Protein AF-A0A6B3G2Z6-F1 (afdb_monomer_lite)

Foldseek 3Di:
DLVQKDWDWDFDQDPVRDTHPIDTQDIDNRKRWQDWDADPVQWIWTFICPVVAGFIWIFRSPDDDDDHTDIDGLAPDDQKHQGDPNPDPPFAQWDAAPVQWMWGFMGDPATFTWIARSVVRDIGTDDDQFDHWGRDWDDDHPDIDTDTDHDD

Radius of gyration: 15.88 Å; chains: 1; bounding box: 42×35×53 Å

pLDDT: mean 93.19, std 9.13, range [47.25, 98.69]

Sequence (152 aa):
MPWDGTVVMLADITDEGAFTGVRPLVGDIDESVCQVEWDRDGSLLFVSDLSGWWELQRIRPDVVAGGAVPSSRLLPPRGEEFGGPLWKIGLRWFHPLDNGLIAVLHGKGDHRLGILDPETGELADAPGPWTAWSDTLTVHGSRVVGVAASTR

Structure (mmCIF, N/CA/C/O backbone):
data_AF-A0A6B3G2Z6-F1
#
_entry.id   AF-A0A6B3G2Z6-F1
#
loop_
_atom_site.group_PDB
_atom_site.id
_atom_site.type_symbol
_atom_site.label_atom_id
_atom_site.label_alt_id
_atom_site.label_comp_id
_atom_site.label_asym_id
_atom_site.label_entity_id
_atom_site.label_seq_id
_atom_site.pdbx_PDB_ins_code
_atom_site.Cartn_x
_atom_site.Cartn_y
_atom_site.Cartn_z
_atom_site.occupancy
_atom_site.B_iso_or_equiv
_atom_site.auth_seq_id
_atom_site.auth_comp_id
_atom_site.auth_asym_id
_atom_site.auth_atom_id
_atom_site.pdbx_PDB_model_num
ATOM 1 N N . MET A 1 1 ? -0.776 20.015 1.947 1.00 87.25 1 MET A N 1
ATOM 2 C CA . MET A 1 1 ? -1.248 19.169 0.828 1.00 87.25 1 MET A CA 1
ATOM 3 C C . MET A 1 1 ? -1.191 17.713 1.269 1.00 87.25 1 MET A C 1
ATOM 5 O O . MET A 1 1 ? -0.517 17.449 2.254 1.00 87.25 1 MET A O 1
ATOM 9 N N . PRO A 1 2 ? -1.867 16.767 0.594 1.00 81.81 2 PRO A N 1
ATOM 10 C CA . PRO A 1 2 ? -1.838 15.355 0.994 1.00 81.81 2 PRO A CA 1
ATOM 11 C C . PRO A 1 2 ? -0.456 14.687 0.958 1.00 81.81 2 PRO A C 1
ATOM 13 O O . PRO A 1 2 ? -0.338 13.583 1.451 1.00 81.81 2 PRO A O 1
ATOM 16 N N . TRP A 1 3 ? 0.555 15.329 0.366 1.00 90.88 3 TRP A N 1
ATOM 17 C CA . TRP A 1 3 ? 1.964 14.908 0.405 1.00 90.88 3 TRP A CA 1
ATOM 18 C C . TRP A 1 3 ? 2.817 15.708 1.401 1.00 90.88 3 TRP A C 1
ATOM 20 O O . TRP A 1 3 ? 4.019 15.505 1.451 1.00 90.88 3 TRP A O 1
ATOM 30 N N . ASP A 1 4 ? 2.218 16.647 2.141 1.00 93.94 4 ASP A N 1
ATOM 31 C CA . ASP A 1 4 ? 2.883 17.303 3.277 1.00 93.94 4 ASP A CA 1
ATOM 32 C C . ASP A 1 4 ? 2.526 16.568 4.579 1.00 93.94 4 ASP A C 1
ATOM 34 O O . ASP A 1 4 ? 3.380 16.351 5.426 1.00 93.94 4 ASP A O 1
ATOM 38 N N . GLY A 1 5 ? 1.261 16.155 4.715 1.00 96.19 5 GLY A N 1
ATOM 39 C CA . GLY A 1 5 ? 0.780 15.434 5.885 1.00 96.19 5 GLY A CA 1
ATOM 40 C C . GLY A 1 5 ? -0.660 14.956 5.733 1.00 96.19 5 GLY A C 1
ATOM 41 O O . GLY A 1 5 ? -1.501 15.622 5.114 1.00 96.19 5 GLY A O 1
ATOM 42 N N . THR A 1 6 ? -0.959 13.794 6.304 1.00 96.94 6 THR A N 1
ATOM 43 C CA . THR A 1 6 ? -2.297 13.189 6.332 1.00 96.94 6 THR A CA 1
ATOM 44 C C . THR A 1 6 ? -2.465 12.365 7.595 1.00 96.94 6 THR A C 1
ATOM 46 O O . THR A 1 6 ? -1.511 11.742 8.037 1.00 96.94 6 THR A O 1
ATOM 49 N N . VAL A 1 7 ? -3.693 12.247 8.099 1.00 95.31 7 VAL A N 1
ATOM 50 C CA . VAL A 1 7 ? -4.000 11.385 9.246 1.00 95.31 7 VAL A CA 1
ATOM 51 C C . VAL A 1 7 ? -4.972 10.290 8.822 1.00 95.31 7 VAL A C 1
ATOM 53 O O . VAL A 1 7 ? -6.068 10.570 8.333 1.00 95.31 7 VAL A O 1
ATOM 56 N N . VAL A 1 8 ? -4.581 9.037 9.037 1.00 95.12 8 VAL A N 1
ATOM 57 C CA . VAL A 1 8 ? -5.449 7.869 8.894 1.00 95.12 8 VAL A CA 1
ATOM 58 C C . VAL A 1 8 ? -6.381 7.812 10.093 1.00 95.12 8 VAL A C 1
ATOM 60 O O . VAL A 1 8 ? -5.940 7.734 11.240 1.00 95.12 8 VAL A O 1
ATOM 63 N N . MET A 1 9 ? -7.681 7.815 9.818 1.00 94.81 9 MET A N 1
ATOM 64 C CA . MET A 1 9 ? -8.724 7.703 10.832 1.00 94.81 9 MET A CA 1
ATOM 65 C C . MET A 1 9 ? -9.259 6.273 10.876 1.00 94.81 9 MET A C 1
ATOM 67 O O . MET A 1 9 ? -9.533 5.678 9.835 1.00 94.81 9 MET A O 1
ATOM 71 N N . LEU A 1 10 ? -9.453 5.745 12.081 1.00 94.12 10 LEU A N 1
ATOM 72 C CA . LEU A 1 10 ? -10.081 4.453 12.334 1.00 94.12 10 LEU A CA 1
ATOM 73 C C . LEU A 1 10 ? -11.402 4.661 13.072 1.00 94.12 10 LEU A C 1
ATOM 75 O O . LEU A 1 10 ? -11.487 5.512 13.957 1.00 94.12 10 LEU A O 1
ATOM 79 N N . ALA A 1 11 ? -12.413 3.872 12.728 1.00 94.44 11 ALA A N 1
ATOM 80 C CA . ALA A 1 11 ? -13.697 3.844 13.409 1.00 94.44 11 ALA A CA 1
ATOM 81 C C . ALA A 1 11 ? -14.246 2.416 13.436 1.00 94.44 11 ALA A C 1
ATOM 83 O O . ALA A 1 11 ? -14.014 1.646 12.503 1.00 94.44 11 ALA A O 1
ATOM 84 N N . ASP A 1 12 ? -15.008 2.102 14.477 1.00 93.75 12 ASP A N 1
ATOM 85 C CA . ASP A 1 12 ? -15.843 0.908 14.516 1.00 93.75 12 ASP A CA 1
ATOM 86 C C . ASP A 1 12 ? -17.108 1.153 13.685 1.00 93.75 12 ASP A C 1
ATOM 88 O O . ASP A 1 12 ? -17.635 2.271 13.660 1.00 93.75 12 ASP A O 1
ATOM 92 N N . ILE A 1 13 ? -17.603 0.109 13.022 1.00 96.50 13 ILE A N 1
ATOM 93 C CA . ILE A 1 13 ? -18.836 0.150 12.229 1.00 96.50 13 ILE A CA 1
ATOM 94 C C . ILE A 1 13 ? -19.911 -0.619 12.997 1.00 96.50 13 ILE A C 1
ATOM 96 O O . ILE A 1 13 ? -19.724 -1.800 13.285 1.00 96.50 13 ILE A O 1
ATOM 100 N N . THR A 1 14 ? -21.019 0.040 13.347 1.00 97.38 14 THR A N 1
ATOM 101 C CA . THR A 1 14 ? -22.149 -0.616 14.027 1.00 97.38 14 THR A CA 1
ATOM 102 C C . THR A 1 14 ? -22.941 -1.501 13.065 1.00 97.38 14 THR A C 1
ATOM 104 O O . THR A 1 14 ? -22.821 -1.371 11.845 1.00 97.38 14 THR A O 1
ATOM 107 N N . ASP A 1 15 ? -23.812 -2.357 13.603 1.00 97.56 15 ASP A N 1
ATOM 108 C CA . ASP A 1 15 ? -24.698 -3.213 12.801 1.00 97.56 15 ASP A CA 1
ATOM 109 C C . ASP A 1 15 ? -25.633 -2.397 11.879 1.00 97.56 15 ASP A C 1
ATOM 111 O O . ASP A 1 15 ? -26.043 -2.865 10.817 1.00 97.56 15 ASP A O 1
ATOM 115 N N . GLU A 1 16 ? -25.935 -1.146 12.240 1.00 97.38 16 GLU A N 1
ATOM 116 C CA . GLU A 1 16 ? -26.717 -0.194 11.438 1.00 97.38 16 GLU A CA 1
ATOM 117 C C . GLU A 1 16 ? -25.873 0.595 10.417 1.00 97.38 16 GLU A C 1
ATOM 119 O O . GLU A 1 16 ? -26.408 1.438 9.694 1.00 97.38 16 GLU A O 1
ATOM 124 N N . GLY A 1 17 ? -24.561 0.349 10.350 1.00 96.81 17 GLY A N 1
ATOM 125 C CA . GLY A 1 17 ? -23.630 1.015 9.436 1.00 96.81 17 GLY A CA 1
ATOM 126 C C . GLY A 1 17 ? -23.154 2.397 9.894 1.00 96.81 17 GLY A C 1
ATOM 127 O O . GLY A 1 17 ? -22.589 3.141 9.091 1.00 96.81 17 GLY A O 1
ATOM 128 N N . ALA A 1 18 ? -23.377 2.769 11.158 1.00 97.75 18 ALA A N 1
ATOM 129 C CA . ALA A 1 18 ? -22.872 4.022 11.715 1.00 97.75 18 ALA A CA 1
ATOM 130 C C . ALA A 1 18 ? -21.404 3.887 12.147 1.00 97.75 18 ALA A C 1
ATOM 132 O O . ALA A 1 18 ? -20.964 2.813 12.548 1.00 97.75 18 ALA A O 1
ATOM 133 N N . PHE A 1 19 ? -20.649 4.988 12.102 1.00 97.56 19 PHE A N 1
ATOM 134 C CA . PHE A 1 19 ? -19.283 5.026 12.631 1.00 97.56 19 PHE A CA 1
ATOM 135 C C . PHE A 1 19 ? -19.276 5.452 14.097 1.00 97.56 19 PHE A C 1
ATOM 137 O O . PHE A 1 19 ? -19.848 6.482 14.461 1.00 97.56 19 PHE A O 1
ATOM 144 N N . THR A 1 20 ? -18.570 4.693 14.928 1.00 95.81 20 THR A N 1
ATOM 145 C CA . THR A 1 20 ? -18.341 4.987 16.347 1.00 95.81 20 THR A CA 1
ATOM 146 C C . THR A 1 20 ? -16.857 4.902 16.680 1.00 95.81 20 THR A C 1
ATOM 148 O O . THR A 1 20 ? -16.080 4.317 15.934 1.00 95.81 20 THR A O 1
ATOM 151 N N . GLY A 1 21 ? -16.430 5.518 17.786 1.00 92.06 21 GLY A N 1
ATOM 152 C CA . GLY A 1 21 ? -15.030 5.419 18.220 1.00 92.06 21 GLY A CA 1
ATOM 153 C C . GLY A 1 21 ? -14.013 6.027 17.245 1.00 92.06 21 GLY A C 1
ATOM 154 O O . GLY A 1 21 ? -12.856 5.617 17.255 1.00 92.06 21 GLY A O 1
ATOM 155 N N . VAL A 1 22 ? -14.432 6.989 16.408 1.00 94.44 22 VAL A N 1
ATOM 156 C CA . VAL A 1 22 ? -13.571 7.639 15.406 1.00 94.44 22 VAL A CA 1
ATOM 157 C C . VAL A 1 22 ? -12.338 8.240 16.081 1.00 94.44 22 VAL A C 1
ATOM 159 O O . VAL A 1 22 ? -12.458 9.107 16.949 1.00 94.44 22 VAL A O 1
ATOM 162 N N . ARG A 1 23 ? -11.151 7.801 15.666 1.00 91.62 23 ARG A N 1
ATOM 163 C CA . ARG A 1 23 ? -9.872 8.218 16.250 1.00 91.62 23 ARG A CA 1
ATOM 164 C C . ARG A 1 23 ? -8.748 8.219 15.212 1.00 91.62 23 ARG A C 1
ATOM 166 O O . ARG A 1 23 ? -8.811 7.432 14.268 1.00 91.62 23 ARG A O 1
ATOM 173 N N . PRO A 1 24 ? -7.713 9.058 15.376 1.00 92.31 24 PRO A N 1
ATOM 174 C CA . PRO A 1 24 ? -6.500 8.936 14.576 1.00 92.31 24 PRO A CA 1
ATOM 175 C C . PRO A 1 24 ? -5.797 7.601 14.869 1.00 92.31 24 PRO A C 1
ATOM 177 O O . PRO A 1 24 ? -5.847 7.097 15.996 1.00 92.31 24 PRO A O 1
ATOM 180 N N . LEU A 1 25 ? -5.160 7.028 13.848 1.00 91.25 25 LEU A N 1
ATOM 181 C CA . LEU A 1 25 ? -4.386 5.789 13.943 1.00 91.25 25 LEU A CA 1
ATOM 182 C C . LEU A 1 25 ? -2.904 6.008 13.614 1.00 91.25 25 LEU A C 1
ATOM 184 O O . LEU A 1 25 ? -2.056 5.609 14.406 1.00 91.25 25 LEU A O 1
ATOM 188 N N . VAL A 1 26 ? -2.601 6.616 12.464 1.00 92.88 26 VAL A N 1
ATOM 189 C CA . VAL A 1 26 ? -1.234 6.891 11.984 1.00 92.88 26 VAL A CA 1
ATOM 190 C C . VAL A 1 26 ? -1.233 8.111 11.061 1.00 92.88 26 VAL A C 1
ATOM 192 O O . VAL A 1 26 ? -2.286 8.448 10.511 1.00 92.88 26 VAL A O 1
ATOM 195 N N . GLY A 1 27 ? -0.083 8.758 10.881 1.00 93.25 27 GLY A N 1
ATOM 196 C CA . GLY A 1 27 ? 0.032 10.003 10.134 1.00 93.25 27 GLY A CA 1
ATOM 197 C C . GLY A 1 27 ? -0.093 11.247 11.015 1.00 93.25 27 GLY A C 1
ATOM 198 O O . GLY A 1 27 ? -0.657 11.198 12.112 1.00 93.25 27 GLY A O 1
ATOM 199 N N . ASP A 1 28 ? 0.426 12.368 10.520 1.00 93.88 28 ASP A N 1
ATO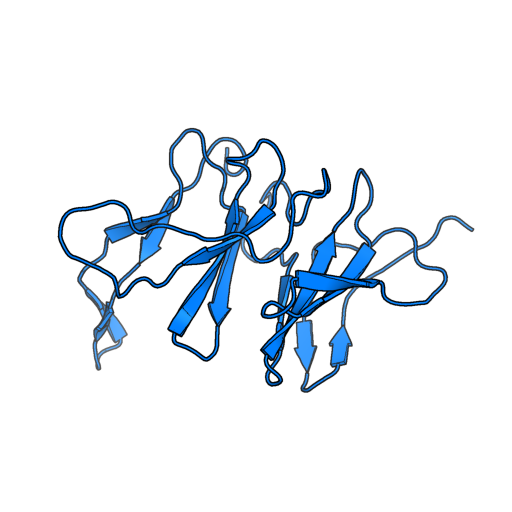M 200 C CA . ASP A 1 28 ? 0.450 13.669 11.195 1.00 93.88 28 ASP A CA 1
ATOM 201 C C . ASP A 1 28 ? 0.602 14.804 10.157 1.00 93.88 28 ASP A C 1
ATOM 203 O O . ASP A 1 28 ? 0.525 14.580 8.948 1.00 93.88 28 ASP A O 1
ATOM 207 N N . ILE A 1 29 ? 0.802 16.041 10.612 1.00 94.50 29 ILE A N 1
ATOM 208 C CA . ILE A 1 29 ? 1.024 17.223 9.770 1.00 94.50 29 ILE A CA 1
ATOM 209 C C . ILE A 1 29 ? 2.325 17.167 8.959 1.00 94.50 29 ILE A C 1
ATOM 211 O O . ILE A 1 29 ? 2.377 17.795 7.906 1.00 94.50 29 ILE A O 1
ATOM 215 N N . ASP A 1 30 ? 3.315 16.408 9.439 1.00 95.44 30 ASP A N 1
ATOM 216 C CA . ASP A 1 30 ? 4.632 16.216 8.813 1.00 95.44 30 ASP A CA 1
ATOM 217 C C . ASP A 1 30 ? 4.853 14.748 8.366 1.00 95.44 30 ASP A C 1
ATOM 219 O O . ASP A 1 30 ? 5.987 14.325 8.146 1.00 95.44 30 ASP A O 1
ATOM 223 N N . GLU A 1 31 ? 3.781 13.947 8.287 1.00 96.38 31 GLU A N 1
ATOM 224 C CA . GLU A 1 31 ? 3.804 12.561 7.794 1.00 96.38 31 GLU A CA 1
ATOM 225 C C . GLU A 1 31 ? 2.685 12.350 6.765 1.00 96.38 31 GLU A C 1
ATOM 227 O O . GLU A 1 31 ? 1.491 12.384 7.085 1.00 96.38 31 GLU A O 1
ATOM 232 N N . SER A 1 32 ? 3.063 12.082 5.519 1.00 97.06 32 SER A N 1
ATOM 233 C CA . SER A 1 32 ? 2.161 11.766 4.419 1.00 97.06 32 SER A CA 1
ATOM 234 C C . SER A 1 32 ? 1.945 10.258 4.288 1.00 97.06 32 SER A C 1
ATOM 236 O O . SER A 1 32 ? 2.747 9.528 3.699 1.00 97.06 32 SER A O 1
ATOM 238 N N . VAL A 1 33 ? 0.757 9.818 4.689 1.00 97.56 33 VAL A N 1
ATOM 239 C CA . VAL A 1 33 ? 0.210 8.489 4.422 1.00 97.56 33 VAL A CA 1
ATOM 240 C C . VAL A 1 33 ? -0.651 8.513 3.155 1.00 97.56 33 VAL A C 1
ATOM 242 O O . VAL A 1 33 ? -1.781 9.003 3.151 1.00 97.56 33 VAL A O 1
ATOM 245 N N . CYS A 1 34 ? -0.133 7.970 2.051 1.00 97.38 34 CYS A N 1
ATOM 246 C CA . CYS A 1 34 ? -0.758 8.124 0.730 1.00 97.38 34 CYS A CA 1
ATOM 247 C C . CYS A 1 34 ? -1.701 6.978 0.324 1.00 97.38 34 CYS A C 1
ATOM 249 O O . CYS A 1 34 ? -2.509 7.148 -0.588 1.00 97.38 34 CYS A O 1
ATOM 251 N N . GLN A 1 35 ? -1.652 5.830 1.004 1.00 98.25 35 GLN A N 1
ATOM 252 C CA . GLN A 1 35 ? -2.582 4.719 0.789 1.00 98.25 35 GLN A CA 1
ATOM 253 C C . GLN A 1 35 ? -2.701 3.856 2.049 1.00 98.25 35 GLN A C 1
ATOM 255 O O . GLN A 1 35 ? -1.714 3.668 2.760 1.00 98.25 35 GLN A O 1
ATOM 260 N N . VAL A 1 36 ? -3.896 3.303 2.288 1.00 97.44 36 VAL A N 1
ATOM 261 C CA . VAL A 1 36 ? -4.180 2.315 3.338 1.00 97.44 36 VAL A CA 1
ATOM 262 C C . VAL A 1 36 ? -5.021 1.163 2.790 1.00 97.44 36 VAL A C 1
ATOM 264 O O . VAL A 1 36 ? -5.921 1.392 1.985 1.00 97.44 36 VAL A O 1
ATOM 267 N N . GLU A 1 37 ? -4.762 -0.062 3.239 1.00 97.56 37 GLU A N 1
ATOM 268 C CA . GLU A 1 37 ? -5.582 -1.247 2.951 1.00 97.56 37 GLU A CA 1
ATOM 269 C C . GLU A 1 37 ? -5.592 -2.177 4.171 1.00 97.56 37 GLU A C 1
ATOM 271 O O . GLU A 1 37 ? -4.630 -2.225 4.938 1.00 97.56 37 GLU A O 1
ATOM 276 N N . TRP A 1 38 ? -6.665 -2.945 4.347 1.00 95.81 38 TRP A N 1
ATOM 277 C CA . TRP A 1 38 ? -6.707 -4.003 5.358 1.00 95.81 38 TRP A CA 1
ATOM 278 C C . TRP A 1 38 ? -6.014 -5.266 4.851 1.00 95.81 38 TRP A C 1
ATOM 280 O O . TRP A 1 38 ? -6.213 -5.664 3.702 1.00 95.81 38 TRP A O 1
ATOM 290 N N . ASP A 1 39 ? -5.251 -5.917 5.723 1.00 93.81 39 ASP A N 1
ATOM 291 C CA . ASP A 1 39 ? -4.764 -7.277 5.513 1.00 93.81 39 ASP A CA 1
ATOM 292 C C . ASP A 1 39 ? -5.729 -8.304 6.136 1.00 93.81 39 ASP A C 1
ATOM 294 O O . ASP A 1 39 ? -6.566 -7.997 6.990 1.00 93.81 39 ASP A O 1
ATOM 298 N N . ARG A 1 40 ? -5.598 -9.562 5.719 1.00 89.50 40 ARG A N 1
ATOM 299 C CA . ARG A 1 40 ? -6.444 -10.692 6.132 1.00 89.50 40 ARG A CA 1
ATOM 300 C C . ARG A 1 40 ? -6.402 -10.994 7.629 1.00 89.50 40 ARG A C 1
ATOM 302 O O . ARG A 1 40 ? -7.318 -11.630 8.143 1.00 89.50 40 ARG A O 1
ATOM 309 N N . ASP A 1 41 ? -5.327 -10.606 8.313 1.00 89.25 41 ASP A N 1
ATOM 310 C CA . ASP A 1 41 ? -5.143 -10.839 9.747 1.00 89.25 41 ASP A CA 1
ATOM 311 C C . ASP A 1 41 ? -5.711 -9.704 10.614 1.00 89.25 41 ASP A C 1
ATOM 313 O O . ASP A 1 41 ? -5.551 -9.732 11.833 1.00 89.25 41 ASP A O 1
ATOM 317 N N . GLY A 1 42 ? -6.369 -8.715 9.997 1.00 90.56 42 GLY A N 1
ATOM 318 C CA . GLY A 1 42 ? -6.890 -7.536 10.683 1.00 90.56 42 GLY A CA 1
ATOM 319 C C . GLY A 1 42 ? -5.829 -6.474 10.966 1.00 90.56 42 GLY A C 1
ATOM 320 O O . GLY A 1 42 ? -6.128 -5.489 11.635 1.00 90.56 42 GLY A O 1
ATOM 321 N N . SER A 1 43 ? -4.598 -6.628 10.468 1.00 93.19 43 SER A N 1
ATOM 322 C CA . SER A 1 43 ? -3.645 -5.523 10.429 1.00 93.19 43 SER A CA 1
ATOM 323 C C . SER A 1 43 ? -3.977 -4.544 9.302 1.00 93.19 43 SER A C 1
ATOM 325 O O . SER A 1 43 ? -4.644 -4.876 8.320 1.00 93.19 43 SER A O 1
ATOM 327 N N . LEU A 1 44 ? -3.521 -3.306 9.460 1.00 96.00 44 LEU A N 1
ATOM 328 C CA . LEU A 1 44 ? -3.645 -2.261 8.458 1.00 96.00 44 LEU A CA 1
ATOM 329 C C . LEU A 1 44 ? -2.284 -2.055 7.794 1.00 96.00 44 LEU A C 1
ATOM 331 O O . LEU A 1 44 ? -1.272 -1.829 8.465 1.00 96.00 44 LEU A O 1
ATOM 335 N N . LEU A 1 45 ? -2.274 -2.154 6.472 1.00 97.81 45 LEU A N 1
ATOM 336 C CA . LEU A 1 45 ? -1.142 -1.845 5.614 1.00 97.81 45 LEU A CA 1
ATOM 337 C C . LEU A 1 45 ? -1.255 -0.391 5.178 1.00 97.81 45 LEU A C 1
ATOM 339 O O . LEU A 1 45 ? -2.344 0.070 4.835 1.00 97.81 45 LEU A O 1
ATOM 343 N N . PHE A 1 46 ? -0.144 0.332 5.172 1.00 98.06 46 PHE A N 1
ATOM 344 C CA . PHE A 1 46 ? -0.129 1.726 4.750 1.00 98.06 46 PHE A CA 1
ATOM 345 C C . PHE A 1 46 ? 1.224 2.138 4.190 1.00 98.06 46 PHE A C 1
ATOM 347 O O . PHE A 1 46 ? 2.245 1.548 4.530 1.00 98.06 46 PHE A O 1
ATOM 354 N N . VAL A 1 47 ? 1.235 3.168 3.350 1.00 98.12 47 VAL A N 1
ATOM 355 C CA . VAL A 1 47 ? 2.470 3.750 2.814 1.00 98.12 47 VAL A CA 1
ATOM 356 C C . VAL A 1 47 ? 2.689 5.117 3.441 1.00 98.12 47 VAL A C 1
ATOM 358 O O . VAL A 1 47 ? 1.833 5.981 3.280 1.00 98.12 47 VAL A O 1
ATOM 361 N N . SER A 1 48 ? 3.813 5.300 4.132 1.00 97.38 48 SER A N 1
ATOM 362 C CA . SER A 1 48 ? 4.181 6.523 4.863 1.00 97.38 48 SER A CA 1
ATOM 363 C C . SER A 1 48 ? 5.558 7.015 4.433 1.00 97.38 48 SER A C 1
ATOM 365 O O . SER A 1 48 ? 6.447 6.197 4.198 1.00 97.38 48 SER A O 1
ATOM 367 N N . ASP A 1 49 ? 5.737 8.333 4.351 1.00 97.12 49 ASP A N 1
ATOM 368 C CA . ASP A 1 49 ? 7.013 8.986 4.035 1.00 97.12 49 ASP A CA 1
ATOM 369 C C . ASP A 1 49 ? 7.840 9.397 5.261 1.00 97.12 49 ASP A C 1
ATOM 371 O O . ASP A 1 49 ? 8.864 10.064 5.110 1.00 97.12 49 ASP A O 1
ATOM 375 N N . LEU A 1 50 ? 7.459 8.974 6.474 1.00 94.81 50 LEU A N 1
ATOM 376 C CA . LEU A 1 50 ? 8.117 9.390 7.721 1.00 94.81 50 LEU A CA 1
ATOM 377 C C . LEU A 1 50 ? 9.636 9.113 7.740 1.00 94.81 50 LEU A C 1
ATOM 379 O O . LEU A 1 50 ? 10.391 9.769 8.458 1.00 94.81 50 LEU A O 1
ATOM 383 N N . SER A 1 51 ? 10.111 8.135 6.960 1.00 92.69 51 SER A N 1
ATOM 384 C CA . SER A 1 51 ? 11.537 7.802 6.827 1.00 92.69 51 SER A CA 1
ATOM 385 C C . SER A 1 51 ? 12.292 8.634 5.778 1.00 92.69 51 SER A C 1
ATOM 387 O O . SER A 1 51 ? 13.509 8.476 5.639 1.00 92.69 51 SER A O 1
ATOM 389 N N . GLY A 1 52 ? 11.599 9.517 5.057 1.00 95.25 52 GLY A N 1
ATOM 390 C CA . GLY A 1 52 ? 12.106 10.301 3.927 1.00 95.25 52 GLY A CA 1
ATOM 391 C C . GLY A 1 52 ? 11.903 9.647 2.554 1.00 95.25 52 GLY A C 1
ATOM 392 O O . GLY A 1 52 ? 12.331 10.219 1.555 1.00 95.25 52 GLY A O 1
ATOM 393 N N . TRP A 1 53 ? 11.279 8.469 2.513 1.00 96.94 53 TRP A N 1
ATOM 394 C CA . TRP A 1 53 ? 10.798 7.766 1.318 1.00 96.94 53 TRP A CA 1
ATOM 395 C C . TRP A 1 53 ? 9.419 7.201 1.635 1.00 96.94 53 TRP A C 1
ATOM 397 O O . TRP A 1 53 ? 9.205 6.764 2.766 1.00 96.94 53 TRP A O 1
ATOM 407 N N . TRP A 1 54 ? 8.512 7.136 0.661 1.00 97.81 54 TRP A N 1
ATOM 408 C CA . TRP A 1 54 ? 7.263 6.400 0.835 1.00 97.81 54 TRP A CA 1
ATOM 409 C C . TRP A 1 54 ? 7.559 4.907 0.995 1.00 97.81 54 TRP A C 1
ATOM 411 O O . TRP A 1 54 ? 7.883 4.219 0.031 1.00 97.81 54 TRP A O 1
ATOM 421 N N . GLU A 1 55 ? 7.426 4.390 2.214 1.00 97.69 55 GLU A N 1
ATOM 422 C CA . GLU A 1 55 ? 7.697 2.996 2.566 1.00 97.69 55 GLU A CA 1
ATOM 423 C C . GLU A 1 55 ? 6.416 2.280 3.019 1.00 97.69 55 GLU A C 1
ATOM 425 O O . GLU A 1 55 ? 5.594 2.839 3.749 1.00 97.69 55 GLU A O 1
ATOM 430 N N . LEU A 1 56 ? 6.263 1.011 2.620 1.00 97.94 56 LEU A N 1
ATOM 431 C CA . LEU A 1 56 ? 5.141 0.164 3.026 1.00 97.94 56 LEU A CA 1
ATOM 432 C C . LEU A 1 56 ? 5.337 -0.374 4.453 1.00 97.94 56 LEU A C 1
ATOM 434 O O . LEU A 1 56 ? 6.333 -1.033 4.780 1.00 97.94 56 LEU A O 1
ATOM 438 N N . GLN A 1 57 ? 4.347 -0.111 5.295 1.00 97.44 57 GLN A N 1
ATOM 439 C CA . GLN A 1 57 ? 4.322 -0.433 6.711 1.00 97.44 57 GLN A CA 1
ATOM 440 C C . GLN A 1 57 ? 3.056 -1.205 7.089 1.00 97.44 57 GLN A C 1
ATOM 442 O O . GLN A 1 57 ? 2.050 -1.191 6.382 1.00 97.44 57 GLN A O 1
ATOM 447 N N . ARG A 1 58 ? 3.116 -1.873 8.241 1.00 95.88 58 ARG A N 1
ATOM 448 C CA . ARG A 1 58 ? 2.018 -2.623 8.851 1.00 95.88 58 ARG A CA 1
ATOM 449 C C . ARG A 1 58 ? 1.850 -2.219 10.306 1.00 95.88 58 ARG A C 1
ATOM 451 O O . ARG A 1 58 ? 2.837 -2.096 11.036 1.00 95.88 58 ARG A O 1
ATOM 458 N N . ILE A 1 59 ? 0.602 -2.058 10.727 1.00 93.56 59 ILE A N 1
ATOM 459 C CA . ILE A 1 59 ? 0.214 -1.721 12.099 1.00 93.56 59 ILE A CA 1
ATOM 460 C C . ILE A 1 59 ? -0.982 -2.576 12.523 1.00 93.56 59 ILE A C 1
ATOM 462 O O . ILE A 1 59 ? -1.874 -2.833 11.719 1.00 93.56 59 ILE A O 1
ATOM 466 N N . ARG A 1 60 ? -1.010 -3.036 13.778 1.00 91.06 60 ARG A N 1
ATOM 467 C CA . ARG A 1 60 ? -2.169 -3.739 14.353 1.00 91.06 60 ARG A CA 1
ATOM 468 C C . ARG A 1 60 ? -3.019 -2.764 15.170 1.00 91.06 60 ARG A C 1
ATOM 470 O O . ARG A 1 60 ? -2.571 -2.357 16.243 1.00 91.06 60 ARG A O 1
ATOM 477 N N . PRO A 1 61 ? -4.197 -2.337 14.680 1.00 85.38 61 PRO A N 1
ATOM 478 C CA . PRO A 1 61 ? -4.955 -1.244 15.300 1.00 85.38 61 PRO A CA 1
ATOM 479 C C . PRO A 1 61 ? -5.527 -1.561 16.690 1.00 85.38 61 PRO A C 1
ATOM 481 O O . PRO A 1 61 ? -5.934 -0.652 17.418 1.00 85.38 61 PRO A O 1
ATOM 484 N N . ASP A 1 62 ? -5.566 -2.847 17.024 1.00 76.00 62 ASP A N 1
ATOM 485 C CA . ASP A 1 62 ? -6.091 -3.498 18.221 1.00 76.00 62 ASP A CA 1
ATOM 486 C C . ASP A 1 62 ? -5.109 -3.499 19.413 1.00 76.00 62 ASP A C 1
ATOM 488 O O . ASP A 1 62 ? -5.462 -3.906 20.523 1.00 76.00 62 ASP A O 1
ATOM 492 N N . VAL A 1 63 ? -3.896 -2.959 19.241 1.00 57.88 63 VAL A N 1
ATOM 493 C CA . VAL A 1 63 ? -2.869 -2.929 20.292 1.00 57.88 63 VAL A CA 1
ATOM 494 C C . VAL A 1 63 ? -2.841 -1.581 21.042 1.00 57.88 63 VAL A C 1
ATOM 496 O O . VAL A 1 63 ? -2.083 -0.680 20.716 1.00 57.88 63 VAL A O 1
ATOM 499 N N . VAL A 1 64 ? -3.611 -1.549 22.140 1.00 55.00 64 VAL A N 1
ATOM 500 C CA . VAL A 1 64 ? -3.422 -0.809 23.416 1.00 55.00 64 VAL A CA 1
ATOM 501 C C . VAL A 1 64 ? -3.941 0.634 23.563 1.00 55.00 64 VAL A C 1
ATOM 503 O O . VAL A 1 64 ? -3.594 1.576 22.858 1.00 55.00 64 VAL A O 1
ATOM 506 N N . ALA A 1 65 ? -4.715 0.795 24.642 1.00 47.25 65 ALA A N 1
ATOM 507 C CA . ALA A 1 65 ? -5.142 2.057 25.223 1.00 47.25 65 ALA A CA 1
ATOM 508 C C . ALA A 1 65 ? -3.959 2.871 25.784 1.00 47.25 65 ALA A C 1
ATOM 510 O O . ALA A 1 65 ? -3.268 2.429 26.702 1.00 47.25 65 ALA A O 1
ATOM 511 N N . GLY A 1 66 ? -3.795 4.099 25.283 1.00 52.91 66 GLY A N 1
ATOM 512 C CA . GLY A 1 66 ? -2.977 5.142 25.912 1.00 52.91 66 GLY A CA 1
ATOM 513 C C . GLY A 1 66 ? -1.566 5.358 25.351 1.00 52.91 66 GLY A C 1
ATOM 514 O O . GLY A 1 66 ? -0.810 6.104 25.969 1.00 52.91 66 GLY A O 1
ATOM 515 N N . GLY A 1 67 ? -1.200 4.763 24.208 1.00 56.34 67 GLY A N 1
ATOM 516 C CA . GLY A 1 67 ? 0.114 4.967 23.580 1.00 56.34 67 GLY A CA 1
ATOM 517 C C . GLY A 1 67 ? 0.087 4.911 22.050 1.00 56.34 67 GLY A C 1
ATOM 518 O O . GLY A 1 67 ? -0.891 4.460 21.459 1.00 56.34 67 GLY A O 1
ATOM 519 N N . ALA A 1 68 ? 1.166 5.383 21.416 1.00 62.53 68 ALA A N 1
ATOM 520 C CA . ALA A 1 68 ? 1.379 5.223 19.979 1.00 62.53 68 ALA A CA 1
ATOM 521 C C . ALA A 1 68 ? 1.549 3.733 19.646 1.00 62.53 68 ALA A C 1
ATOM 523 O O . ALA A 1 68 ? 2.340 3.038 20.289 1.00 62.53 68 ALA A O 1
ATOM 524 N N . VAL A 1 69 ? 0.806 3.243 18.656 1.00 68.75 69 VAL A N 1
ATOM 525 C CA . VAL A 1 69 ? 0.898 1.849 18.218 1.00 68.75 69 VAL A CA 1
ATOM 526 C C . VAL A 1 69 ? 2.134 1.712 17.323 1.00 68.75 69 VAL A C 1
ATOM 528 O O . VAL A 1 69 ? 2.227 2.420 16.321 1.00 68.75 69 VAL A O 1
ATOM 531 N N . PRO A 1 70 ? 3.109 0.848 17.655 1.00 78.69 70 PRO A N 1
ATOM 532 C CA . PRO A 1 70 ? 4.296 0.695 16.829 1.00 78.69 70 PRO A CA 1
ATOM 533 C C . PRO A 1 70 ? 3.919 0.067 15.483 1.00 78.69 70 PRO A C 1
ATOM 535 O O . PRO A 1 70 ? 3.338 -1.020 15.432 1.00 78.69 70 PRO A O 1
ATOM 538 N N . SER A 1 71 ? 4.269 0.744 14.393 1.00 88.50 71 SER A N 1
ATOM 539 C CA . SER A 1 71 ? 4.256 0.171 13.052 1.00 88.50 71 SER A CA 1
ATOM 540 C C . SER A 1 71 ? 5.572 -0.555 12.762 1.00 88.50 71 SER A C 1
ATOM 542 O O . SER A 1 71 ? 6.592 -0.366 13.430 1.00 88.50 71 SER A O 1
ATOM 544 N N . SER A 1 72 ? 5.555 -1.418 11.750 1.00 92.31 72 SER A N 1
ATOM 545 C CA . SER A 1 72 ? 6.740 -2.125 11.265 1.00 92.31 72 SER A CA 1
ATOM 546 C C . SER A 1 72 ? 6.825 -2.044 9.748 1.00 92.31 72 SER A C 1
ATOM 548 O O . SER A 1 72 ? 5.811 -2.154 9.060 1.00 92.31 72 SER A O 1
ATOM 550 N N . ARG A 1 73 ? 8.036 -1.858 9.218 1.00 94.94 73 ARG A N 1
ATOM 551 C CA . ARG A 1 73 ? 8.291 -1.968 7.776 1.00 94.94 73 ARG A CA 1
ATOM 552 C C . ARG A 1 73 ? 8.197 -3.422 7.347 1.00 94.94 73 ARG A C 1
ATOM 554 O O . ARG A 1 73 ? 8.629 -4.305 8.084 1.00 94.94 73 ARG A O 1
ATOM 561 N N . LEU A 1 74 ? 7.684 -3.648 6.142 1.00 96.19 74 LEU A N 1
ATOM 562 C CA . LEU A 1 74 ? 7.573 -4.997 5.582 1.00 96.19 74 LEU A CA 1
ATOM 563 C C . LEU A 1 74 ? 8.854 -5.488 4.906 1.00 96.19 74 LEU A C 1
ATOM 565 O O . LEU A 1 74 ? 8.986 -6.672 4.627 1.00 96.19 74 LEU A O 1
ATOM 569 N N . LEU A 1 75 ? 9.797 -4.586 4.644 1.00 96.69 75 LEU A N 1
ATOM 570 C CA . LEU A 1 75 ? 11.066 -4.885 3.997 1.00 96.69 75 LEU A CA 1
ATOM 571 C C . LEU A 1 75 ? 12.165 -3.909 4.456 1.00 96.69 75 LEU A C 1
ATOM 573 O O . LEU A 1 75 ? 11.849 -2.822 4.956 1.00 96.69 75 LEU A O 1
ATOM 577 N N . PRO A 1 76 ? 13.458 -4.271 4.328 1.00 95.62 76 PRO A N 1
ATOM 578 C CA . PRO A 1 76 ? 14.563 -3.365 4.637 1.00 95.62 76 PRO A CA 1
ATOM 579 C C . PRO A 1 76 ? 14.506 -2.081 3.794 1.00 95.62 76 PRO A C 1
ATOM 581 O O . PRO A 1 76 ? 14.050 -2.151 2.654 1.00 95.62 76 PRO A O 1
ATOM 584 N N . PRO A 1 77 ? 15.011 -0.933 4.293 1.00 94.50 77 PRO A N 1
ATOM 585 C CA . PRO A 1 77 ? 15.015 0.320 3.540 1.00 94.50 77 PRO A CA 1
ATOM 586 C C . PRO A 1 77 ? 15.683 0.171 2.177 1.00 94.50 77 PRO A C 1
ATOM 588 O O . PRO A 1 77 ? 16.790 -0.367 2.075 1.00 94.50 77 PRO A O 1
ATOM 591 N N . ARG A 1 78 ? 15.017 0.673 1.135 1.00 95.81 78 ARG A N 1
ATOM 592 C CA . ARG A 1 78 ? 15.477 0.532 -0.257 1.00 95.81 78 ARG A CA 1
ATOM 593 C C . ARG A 1 78 ? 15.891 1.845 -0.910 1.00 95.81 78 ARG A C 1
ATOM 595 O O . ARG A 1 78 ? 16.620 1.810 -1.897 1.00 95.81 78 ARG A O 1
ATOM 602 N N . GLY A 1 79 ? 15.460 2.986 -0.369 1.00 96.56 79 GLY A N 1
ATOM 603 C CA . GLY A 1 79 ? 15.601 4.275 -1.054 1.00 96.56 79 GLY A CA 1
ATOM 604 C C . GLY A 1 79 ? 14.820 4.308 -2.374 1.00 96.56 79 GLY A C 1
ATOM 605 O O . GLY A 1 79 ? 15.338 4.768 -3.393 1.00 96.56 79 GLY A O 1
ATOM 606 N N . GLU A 1 80 ? 13.620 3.731 -2.346 1.00 98.00 80 GLU A N 1
ATOM 607 C CA . GLU A 1 80 ? 12.646 3.668 -3.433 1.00 98.00 80 GLU A CA 1
ATOM 608 C C . GLU A 1 80 ? 11.295 4.118 -2.870 1.00 98.00 80 GLU A C 1
ATOM 610 O O . GLU A 1 80 ? 10.997 3.842 -1.709 1.00 98.00 80 GLU A O 1
ATOM 615 N N . GLU A 1 81 ? 10.487 4.768 -3.697 1.00 98.00 81 GLU A N 1
ATOM 616 C CA . GLU A 1 81 ? 9.107 5.113 -3.375 1.00 98.00 81 GLU A CA 1
ATOM 617 C C . GLU A 1 81 ? 8.218 3.884 -3.572 1.00 98.00 81 GLU A C 1
ATOM 619 O O . GLU A 1 81 ? 8.358 3.202 -4.581 1.00 98.00 81 GLU A O 1
ATOM 624 N N . PHE A 1 82 ? 7.316 3.610 -2.629 1.00 98.44 82 PHE A N 1
ATOM 625 C CA . PHE A 1 82 ? 6.213 2.630 -2.708 1.00 98.44 82 PHE A CA 1
ATOM 626 C C . PHE A 1 82 ? 4.846 3.327 -2.770 1.00 98.44 82 PHE A C 1
ATOM 628 O O . PHE A 1 82 ? 3.797 2.726 -2.535 1.00 98.44 82 PHE A O 1
ATOM 635 N N . GLY A 1 83 ? 4.874 4.630 -3.017 1.00 97.50 83 GLY A N 1
ATOM 636 C CA . GLY A 1 83 ? 3.748 5.537 -2.965 1.00 97.50 83 GLY A CA 1
ATOM 637 C C . GLY A 1 83 ? 4.054 6.786 -3.767 1.00 97.50 83 GLY A C 1
ATOM 638 O O . GLY A 1 83 ? 5.041 6.860 -4.497 1.00 97.50 83 GLY A O 1
ATOM 639 N N . GLY A 1 84 ? 3.203 7.787 -3.630 1.00 97.00 84 GLY A N 1
ATOM 640 C CA . GLY A 1 84 ? 3.399 9.040 -4.327 1.00 97.00 84 GLY A CA 1
ATOM 641 C C . GLY A 1 84 ? 2.443 10.121 -3.851 1.00 97.00 84 GLY A C 1
ATOM 642 O O . GLY A 1 84 ? 1.616 9.897 -2.962 1.00 97.00 84 GLY A O 1
ATOM 643 N N . PRO A 1 85 ? 2.514 11.308 -4.469 1.00 96.31 85 PRO A N 1
ATOM 644 C CA . PRO A 1 85 ? 1.614 12.397 -4.141 1.00 96.31 85 PR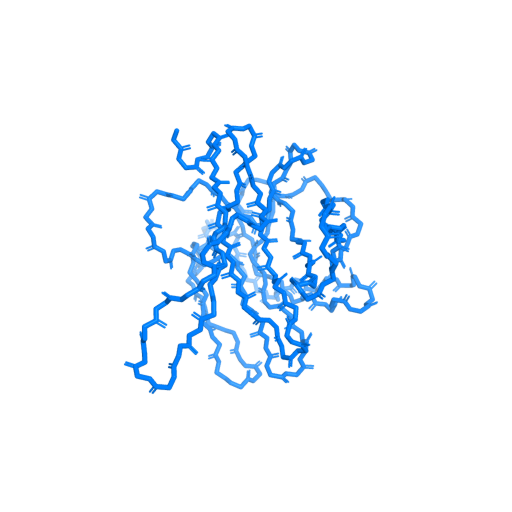O A CA 1
ATOM 645 C C . PRO A 1 85 ? 0.160 12.007 -4.443 1.00 96.31 85 PRO A C 1
ATOM 647 O O . PRO A 1 85 ? -0.221 11.774 -5.593 1.00 96.31 85 PRO A O 1
ATOM 650 N N . LEU A 1 86 ? -0.680 11.980 -3.404 1.00 96.00 86 LEU A N 1
ATOM 651 C CA . LEU A 1 86 ? -2.096 11.618 -3.499 1.00 96.00 86 LEU A CA 1
ATOM 652 C C . LEU A 1 86 ? -2.933 12.758 -4.110 1.00 96.00 86 LEU A C 1
ATOM 654 O O . LEU A 1 86 ? -3.722 13.424 -3.442 1.00 96.00 86 LEU A O 1
ATOM 658 N N . TRP A 1 87 ? -2.764 12.997 -5.413 1.00 94.62 87 TRP A N 1
ATOM 659 C CA . TRP A 1 87 ? -3.491 14.034 -6.161 1.00 94.62 87 TRP A CA 1
ATOM 660 C C . TRP A 1 87 ? -4.999 13.788 -6.237 1.00 94.62 87 TRP A C 1
ATOM 662 O O . TRP A 1 87 ? -5.780 14.722 -6.429 1.00 94.62 87 TRP A O 1
ATOM 672 N N . LYS A 1 88 ? -5.405 12.518 -6.155 1.00 94.44 88 LYS A N 1
ATOM 673 C CA . LYS A 1 88 ? -6.796 12.067 -6.218 1.00 94.44 88 LYS A CA 1
ATOM 674 C C . LYS A 1 88 ? -6.987 10.915 -5.245 1.00 94.44 88 LYS A C 1
ATOM 676 O O . LYS A 1 88 ? -6.125 10.051 -5.135 1.00 94.44 88 LYS A O 1
ATOM 681 N N . ILE A 1 89 ? -8.142 10.875 -4.593 1.00 92.44 89 ILE A N 1
ATOM 682 C CA . ILE A 1 89 ? -8.528 9.742 -3.749 1.00 92.44 89 ILE A CA 1
ATOM 683 C C . ILE A 1 89 ? -8.655 8.486 -4.624 1.00 92.44 89 ILE A C 1
ATOM 685 O O . ILE A 1 89 ? -9.236 8.545 -5.710 1.00 92.44 89 ILE A O 1
ATOM 689 N N . GLY A 1 90 ? -8.139 7.357 -4.133 1.00 92.00 90 GLY A N 1
ATOM 690 C CA . GLY A 1 90 ? -8.282 6.046 -4.771 1.00 92.00 90 GLY A CA 1
ATOM 691 C C . GLY A 1 90 ? -7.146 5.640 -5.713 1.00 92.00 90 GLY A C 1
ATOM 692 O O . GLY A 1 90 ? -7.273 4.608 -6.372 1.00 92.00 90 GLY A O 1
ATOM 693 N N . LEU A 1 91 ? -6.052 6.410 -5.780 1.00 97.19 91 LEU A N 1
ATOM 694 C CA . LEU A 1 91 ? -4.797 5.914 -6.356 1.00 97.19 91 LEU A CA 1
ATOM 695 C C . LEU A 1 91 ? -4.309 4.689 -5.573 1.00 97.19 91 LEU A C 1
ATOM 697 O O . LEU A 1 91 ? -4.546 4.582 -4.369 1.00 97.19 91 LEU A O 1
ATOM 701 N N . ARG A 1 92 ? -3.678 3.746 -6.278 1.00 98.00 92 ARG A N 1
ATOM 702 C CA . ARG A 1 92 ? -3.230 2.475 -5.700 1.00 98.00 92 ARG A CA 1
ATOM 703 C C . ARG A 1 92 ? -1.822 2.148 -6.172 1.00 98.00 92 ARG A C 1
ATOM 705 O O . ARG A 1 92 ? -1.629 1.785 -7.330 1.00 98.00 92 ARG A O 1
ATOM 712 N N . TRP A 1 93 ? -0.880 2.224 -5.245 1.00 98.56 93 TRP A N 1
ATOM 713 C CA . TRP A 1 93 ? 0.493 1.757 -5.391 1.00 98.56 93 TRP A CA 1
ATOM 714 C C . TRP A 1 93 ? 0.682 0.353 -4.846 1.00 98.56 93 TRP A C 1
ATOM 716 O O . TRP A 1 93 ? 1.567 -0.345 -5.311 1.00 98.56 93 TRP A O 1
ATOM 726 N N . PHE A 1 94 ? -0.160 -0.113 -3.926 1.00 98.56 94 PHE A N 1
ATOM 727 C CA . PHE A 1 94 ? -0.116 -1.506 -3.495 1.00 98.56 94 PHE A CA 1
ATOM 728 C C . PHE A 1 94 ? -1.495 -2.157 -3.419 1.00 98.56 94 PHE A C 1
ATOM 730 O O . PHE A 1 94 ? -2.528 -1.484 -3.429 1.00 98.56 94 PHE A O 1
ATOM 737 N N . HIS A 1 95 ? -1.509 -3.487 -3.371 1.00 98.00 95 HIS A N 1
ATOM 738 C CA . HIS A 1 95 ? -2.712 -4.276 -3.148 1.00 98.00 95 HIS A CA 1
ATOM 739 C C . HIS A 1 95 ? -2.355 -5.614 -2.476 1.00 98.00 95 HIS A C 1
ATOM 741 O O . HIS A 1 95 ? -1.549 -6.358 -3.040 1.00 98.00 95 HIS A O 1
ATOM 747 N N . PRO A 1 96 ? -2.936 -5.963 -1.313 1.00 97.12 96 PRO A N 1
ATOM 748 C CA . PRO A 1 96 ? -2.775 -7.296 -0.730 1.00 97.12 96 PRO A CA 1
ATOM 749 C C . PRO A 1 96 ? -3.489 -8.360 -1.582 1.00 97.12 96 PRO A C 1
ATOM 751 O O . PRO A 1 96 ? -4.541 -8.091 -2.167 1.00 97.12 96 PRO A O 1
ATOM 754 N N . LEU A 1 97 ? -2.914 -9.558 -1.689 1.00 95.75 97 LEU A N 1
ATOM 755 C CA . LEU A 1 97 ? -3.481 -10.710 -2.399 1.00 95.75 97 LEU A CA 1
ATOM 756 C C . LEU A 1 97 ? -4.026 -11.739 -1.399 1.00 95.75 97 LEU A C 1
ATOM 758 O O . LEU A 1 97 ? -3.503 -11.893 -0.297 1.00 95.75 97 LEU A O 1
ATOM 762 N N . ASP A 1 98 ? -5.001 -12.544 -1.832 1.00 92.19 98 ASP A N 1
ATOM 763 C CA . ASP A 1 98 ? -5.625 -13.595 -1.005 1.00 92.19 98 ASP A CA 1
ATOM 764 C C . ASP A 1 98 ? -4.622 -14.636 -0.468 1.00 92.19 98 ASP A C 1
ATOM 766 O O . ASP A 1 98 ? -4.866 -15.294 0.545 1.00 92.19 98 ASP A O 1
ATOM 770 N N . ASN A 1 99 ? -3.483 -14.808 -1.147 1.00 92.81 99 ASN A N 1
ATOM 771 C CA . ASN A 1 99 ? -2.425 -15.735 -0.746 1.00 92.81 99 ASN A CA 1
ATOM 772 C C . ASN A 1 99 ? -1.439 -15.146 0.283 1.00 92.81 99 ASN A C 1
ATOM 774 O O . ASN A 1 99 ? -0.515 -15.851 0.684 1.00 92.81 99 ASN A O 1
ATOM 778 N N . GLY A 1 100 ? -1.630 -13.895 0.713 1.00 93.88 100 GLY A N 1
ATOM 779 C CA . GLY A 1 100 ? -0.780 -13.202 1.683 1.00 93.88 100 GLY A CA 1
ATOM 780 C C . GLY A 1 100 ? 0.408 -12.449 1.081 1.00 93.88 100 GLY A C 1
ATOM 781 O O . GLY A 1 100 ? 1.142 -11.814 1.827 1.00 93.88 100 GLY A O 1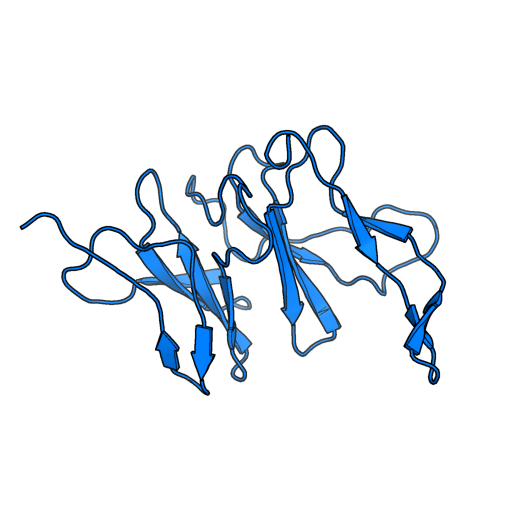
ATOM 782 N N . LEU A 1 101 ? 0.604 -12.492 -0.240 1.00 96.75 101 LEU A N 1
ATOM 783 C CA . LEU A 1 101 ? 1.571 -11.626 -0.919 1.00 96.75 101 LEU A CA 1
ATOM 784 C C . LEU A 1 101 ? 0.979 -10.230 -1.139 1.00 96.75 101 LEU A C 1
ATOM 786 O O . LEU A 1 101 ? -0.232 -10.031 -1.045 1.00 96.75 101 LEU A O 1
ATOM 790 N N . ILE A 1 102 ? 1.821 -9.264 -1.490 1.00 98.12 102 ILE A N 1
ATOM 791 C CA . ILE A 1 102 ? 1.396 -7.892 -1.772 1.00 98.12 102 ILE A CA 1
ATOM 792 C C . ILE A 1 102 ? 1.935 -7.475 -3.138 1.00 98.12 102 ILE A C 1
ATOM 794 O O . ILE A 1 102 ? 3.138 -7.504 -3.380 1.00 98.12 102 ILE A O 1
ATOM 798 N N . ALA A 1 103 ? 1.049 -7.068 -4.043 1.00 98.50 103 ALA A N 1
ATOM 799 C CA . ALA A 1 103 ? 1.456 -6.373 -5.256 1.00 98.50 103 ALA A CA 1
ATOM 800 C C . ALA A 1 103 ? 1.856 -4.946 -4.900 1.00 98.50 103 ALA A C 1
ATOM 802 O O . ALA A 1 103 ? 1.097 -4.268 -4.211 1.00 98.50 103 ALA A O 1
ATOM 803 N N . VAL A 1 104 ? 3.005 -4.487 -5.384 1.00 98.69 104 VAL A N 1
ATOM 804 C CA . VAL A 1 104 ? 3.527 -3.144 -5.116 1.00 98.69 104 VAL A CA 1
ATOM 805 C C . VAL A 1 104 ? 4.028 -2.495 -6.401 1.00 98.69 104 VAL A C 1
ATOM 807 O O . VAL A 1 104 ? 4.648 -3.139 -7.242 1.00 98.69 104 VAL A O 1
ATOM 810 N N . LEU A 1 105 ? 3.772 -1.206 -6.547 1.00 98.62 105 LEU A N 1
ATOM 811 C CA . LEU A 1 105 ? 4.447 -0.303 -7.458 1.00 98.62 105 LEU A CA 1
ATOM 812 C C . LEU A 1 105 ? 5.551 0.372 -6.662 1.00 98.62 105 LEU A C 1
ATOM 814 O O . LEU A 1 105 ? 5.271 0.967 -5.623 1.00 98.62 105 LEU A O 1
ATOM 818 N N . HIS A 1 106 ? 6.790 0.256 -7.129 1.00 98.56 106 HIS A N 1
ATOM 819 C CA . HIS A 1 106 ? 7.918 0.865 -6.439 1.00 98.56 106 HIS A CA 1
ATOM 820 C C . HIS A 1 106 ? 9.031 1.319 -7.377 1.00 98.56 106 HIS A C 1
ATOM 822 O O . HIS A 1 106 ? 9.140 0.844 -8.509 1.00 98.56 106 HIS A O 1
ATOM 828 N N . GLY A 1 107 ? 9.892 2.222 -6.916 1.00 97.69 107 GLY A N 1
ATOM 829 C CA . GLY A 1 107 ? 11.098 2.593 -7.650 1.00 97.69 107 GLY A CA 1
ATOM 830 C C . GLY A 1 107 ? 11.704 3.924 -7.239 1.00 97.69 107 GLY A C 1
ATOM 831 O O . GLY A 1 107 ? 11.179 4.650 -6.406 1.00 97.69 107 GLY A O 1
ATOM 832 N N . LYS A 1 108 ? 12.845 4.252 -7.845 1.00 96.25 108 LYS A N 1
ATOM 833 C CA . LYS A 1 108 ? 13.458 5.577 -7.750 1.00 96.25 108 LYS A CA 1
ATOM 834 C C . LYS A 1 108 ? 13.309 6.270 -9.100 1.00 96.25 108 LYS A C 1
ATOM 836 O O . LYS A 1 108 ? 14.042 5.950 -10.034 1.00 96.25 108 LYS A O 1
ATOM 841 N N . GLY A 1 109 ? 12.370 7.208 -9.192 1.00 93.00 109 GLY A N 1
ATOM 842 C CA . GLY A 1 109 ? 11.911 7.760 -10.466 1.00 93.00 109 GLY A CA 1
ATOM 843 C C . GLY A 1 109 ? 10.628 7.061 -10.904 1.00 93.00 109 GLY A C 1
ATOM 844 O O . GLY A 1 109 ? 9.615 7.196 -10.229 1.00 93.00 109 GLY A O 1
ATOM 845 N N . ASP A 1 110 ? 10.671 6.319 -12.009 1.00 94.94 110 ASP A N 1
ATOM 846 C CA . ASP A 1 110 ? 9.506 5.570 -12.485 1.00 94.94 110 ASP A CA 1
ATOM 847 C C . ASP A 1 110 ? 9.213 4.340 -11.608 1.00 94.94 110 ASP A C 1
ATOM 849 O O . ASP A 1 110 ? 10.123 3.647 -11.138 1.00 94.94 110 ASP A O 1
ATOM 853 N N . HIS A 1 111 ? 7.923 4.044 -11.427 1.00 97.25 111 HIS A N 1
ATOM 854 C CA . HIS A 1 111 ? 7.468 2.839 -10.743 1.00 97.25 111 HIS A CA 1
ATOM 855 C C . HIS A 1 111 ? 7.520 1.605 -11.647 1.00 97.25 111 HIS A C 1
ATOM 857 O O . HIS A 1 111 ? 7.163 1.651 -12.829 1.00 97.25 111 HIS A O 1
ATOM 863 N N . ARG A 1 112 ? 7.873 0.469 -11.044 1.00 97.12 112 ARG A N 1
ATOM 864 C CA . ARG A 1 112 ? 7.724 -0.878 -11.602 1.00 97.12 112 ARG A CA 1
ATOM 865 C C . ARG A 1 112 ? 6.858 -1.743 -10.698 1.00 97.12 112 ARG A C 1
ATOM 867 O O . ARG A 1 112 ? 6.803 -1.514 -9.493 1.00 97.12 112 ARG A O 1
ATOM 874 N N . LEU A 1 113 ? 6.185 -2.727 -11.289 1.00 98.31 113 LEU A N 1
ATOM 875 C CA . LEU A 1 113 ? 5.426 -3.721 -10.538 1.00 98.31 113 LEU A CA 1
ATOM 876 C C . LEU A 1 113 ? 6.369 -4.763 -9.927 1.00 98.31 113 LEU A C 1
ATOM 878 O O . LEU A 1 113 ? 7.180 -5.350 -10.641 1.00 98.31 113 LEU A O 1
ATOM 882 N N . GLY A 1 114 ? 6.178 -5.054 -8.646 1.00 98.19 114 GLY A N 1
ATOM 883 C CA . GLY A 1 114 ? 6.775 -6.178 -7.941 1.00 98.19 114 GLY A CA 1
ATOM 884 C C . GLY A 1 114 ? 5.761 -6.900 -7.058 1.00 98.19 114 GLY A C 1
ATOM 885 O O . GLY A 1 114 ? 4.665 -6.401 -6.788 1.00 98.19 114 GLY A O 1
ATOM 886 N N . ILE A 1 115 ? 6.128 -8.101 -6.624 1.00 98.38 115 ILE A N 1
ATOM 887 C CA . ILE A 1 115 ? 5.389 -8.904 -5.652 1.00 98.38 115 ILE A CA 1
ATOM 888 C C . ILE A 1 115 ? 6.251 -9.038 -4.401 1.00 98.38 115 ILE A C 1
ATOM 890 O O . ILE A 1 115 ? 7.354 -9.582 -4.459 1.00 98.38 115 ILE A O 1
ATOM 894 N N . LEU A 1 116 ? 5.743 -8.518 -3.290 1.00 98.44 116 LEU A N 1
ATOM 895 C CA . LEU A 1 116 ? 6.356 -8.560 -1.971 1.00 98.44 116 LEU A CA 1
ATOM 896 C C . LEU A 1 116 ? 5.795 -9.738 -1.173 1.00 98.44 116 LEU A C 1
ATOM 898 O O . LEU A 1 116 ? 4.577 -9.892 -1.056 1.00 98.44 116 LEU A O 1
ATOM 902 N N . ASP A 1 117 ? 6.684 -10.522 -0.577 1.00 97.62 117 ASP A N 1
ATOM 903 C CA . ASP A 1 117 ? 6.360 -11.402 0.539 1.00 97.62 117 ASP A CA 1
ATOM 904 C C . ASP A 1 117 ? 6.555 -10.626 1.860 1.00 97.62 117 ASP A C 1
ATOM 906 O O . ASP A 1 117 ? 7.691 -10.307 2.221 1.00 97.62 117 ASP A O 1
ATOM 910 N N . PRO A 1 118 ? 5.475 -10.290 2.591 1.00 95.50 118 PRO A N 1
ATOM 911 C CA . PRO A 1 118 ? 5.560 -9.484 3.808 1.00 95.50 118 PRO A CA 1
ATOM 912 C C . PRO A 1 118 ? 6.121 -10.236 5.024 1.00 95.50 118 PRO A C 1
ATOM 914 O O . PRO A 1 118 ? 6.355 -9.612 6.062 1.00 95.50 118 PRO A O 1
ATOM 917 N N . GLU A 1 119 ? 6.310 -11.555 4.932 1.00 94.31 119 GLU A N 1
ATOM 918 C CA . GLU A 1 119 ? 6.862 -12.371 6.017 1.00 94.31 119 GLU A CA 1
ATOM 919 C C . GLU A 1 119 ? 8.387 -12.481 5.920 1.00 94.31 119 GLU A C 1
ATOM 921 O O . GLU A 1 119 ? 9.078 -12.521 6.939 1.00 94.31 119 GLU A O 1
ATOM 926 N N . THR A 1 120 ? 8.925 -12.491 4.699 1.00 96.38 120 THR A N 1
ATOM 927 C CA . THR A 1 120 ? 10.372 -12.574 4.441 1.00 96.38 120 THR A CA 1
ATOM 928 C C . THR A 1 120 ? 10.992 -11.225 4.072 1.00 96.38 120 THR A C 1
ATOM 930 O O . THR A 1 120 ? 12.196 -11.032 4.248 1.00 96.38 120 THR A O 1
ATOM 933 N N . GLY A 1 121 ? 10.188 -10.283 3.573 1.00 97.12 121 GLY A N 1
ATOM 934 C CA . GLY A 1 121 ? 10.650 -9.028 2.983 1.00 97.12 121 GLY A CA 1
ATOM 935 C C . GLY A 1 121 ? 11.253 -9.195 1.585 1.00 97.12 121 GLY A C 1
ATOM 936 O O . GLY A 1 121 ? 11.858 -8.251 1.067 1.00 97.12 121 GLY A O 1
ATOM 937 N N . GLU A 1 122 ? 11.126 -10.378 0.972 1.00 98.12 122 GLU A N 1
ATOM 938 C CA . GLU A 1 122 ? 11.570 -10.617 -0.400 1.00 98.12 122 GLU A CA 1
ATOM 939 C C . GLU A 1 122 ? 10.647 -9.919 -1.403 1.00 98.12 122 GLU A C 1
ATOM 941 O O . GLU A 1 122 ? 9.423 -10.009 -1.326 1.00 98.12 122 GLU A O 1
ATOM 946 N N . LEU A 1 123 ? 11.252 -9.231 -2.372 1.00 98.44 123 LEU A N 1
ATOM 947 C CA . LEU A 1 123 ? 10.554 -8.488 -3.415 1.00 98.44 123 LEU A CA 1
ATOM 948 C C . LEU A 1 123 ? 11.012 -8.981 -4.787 1.00 98.44 123 LEU A C 1
ATOM 950 O O . LEU A 1 123 ? 12.197 -8.890 -5.115 1.00 98.44 123 LEU A O 1
ATOM 954 N N . ALA A 1 124 ? 10.069 -9.491 -5.577 1.00 98.06 124 ALA A N 1
ATOM 955 C CA . ALA A 1 124 ? 10.314 -9.985 -6.925 1.00 98.06 124 ALA A CA 1
ATOM 956 C C . ALA A 1 124 ? 9.631 -9.092 -7.968 1.00 98.06 124 ALA A C 1
ATOM 958 O O . ALA A 1 124 ? 8.402 -9.024 -8.030 1.00 98.06 124 ALA A O 1
ATOM 959 N N . ASP A 1 125 ? 10.432 -8.437 -8.806 1.00 97.62 125 ASP A N 1
ATOM 960 C CA . ASP A 1 125 ? 9.935 -7.560 -9.868 1.00 97.62 125 ASP A CA 1
ATOM 961 C C . ASP A 1 125 ? 9.255 -8.372 -10.984 1.00 97.62 125 ASP A C 1
ATOM 963 O O . ASP A 1 125 ? 9.696 -9.464 -11.360 1.00 97.62 125 ASP A O 1
ATOM 967 N N . ALA A 1 126 ? 8.178 -7.824 -11.546 1.00 94.81 126 ALA A N 1
ATOM 968 C CA . ALA A 1 126 ? 7.489 -8.427 -12.674 1.00 94.81 126 ALA A CA 1
ATOM 969 C C . ALA A 1 126 ? 8.392 -8.409 -13.924 1.00 94.81 126 ALA A C 1
ATOM 971 O O . ALA A 1 126 ? 8.938 -7.361 -14.280 1.00 94.81 126 ALA A O 1
ATOM 972 N N . PRO A 1 127 ? 8.537 -9.539 -14.642 1.00 94.00 127 PRO A N 1
ATOM 973 C CA . PRO A 1 127 ? 9.316 -9.573 -15.868 1.00 94.00 127 PRO A CA 1
ATOM 974 C C . PRO A 1 127 ? 8.570 -8.859 -17.000 1.00 94.00 127 PRO A C 1
ATOM 976 O O . PRO A 1 127 ? 7.341 -8.878 -17.070 1.00 94.00 127 PRO A O 1
ATOM 979 N N . GLY A 1 128 ? 9.316 -8.303 -17.949 1.00 92.31 128 GLY A N 1
ATOM 980 C CA . GLY A 1 128 ? 8.753 -7.716 -19.160 1.00 92.31 128 GLY A CA 1
ATOM 981 C C . GLY A 1 128 ? 9.505 -6.467 -19.608 1.00 92.31 128 GLY A C 1
ATOM 982 O O . GLY A 1 128 ? 10.460 -6.051 -18.958 1.00 92.31 128 GLY A O 1
ATOM 983 N N . PRO A 1 129 ? 9.096 -5.872 -20.739 1.00 93.75 129 PRO A N 1
ATOM 984 C CA . PRO A 1 129 ? 9.765 -4.699 -21.291 1.00 93.75 129 PRO A CA 1
ATOM 985 C C . PRO A 1 129 ? 9.334 -3.381 -20.627 1.00 93.75 129 PRO A C 1
ATOM 987 O O . PRO A 1 129 ? 9.873 -2.336 -20.982 1.00 93.75 129 PRO A O 1
ATOM 990 N N . TRP A 1 130 ? 8.330 -3.390 -19.744 1.00 95.88 130 TRP A N 1
ATOM 991 C CA . TRP A 1 130 ? 7.726 -2.181 -19.176 1.00 95.88 130 TRP A CA 1
ATOM 992 C C . TRP A 1 130 ? 8.654 -1.476 -18.194 1.00 95.88 130 TRP A C 1
ATOM 994 O O . TRP A 1 130 ? 9.148 -2.096 -17.256 1.00 95.88 130 TRP A O 1
ATOM 1004 N N . THR A 1 131 ? 8.850 -0.176 -18.396 1.00 93.81 131 THR A N 1
ATOM 1005 C CA . THR A 1 131 ? 9.767 0.645 -17.591 1.00 93.81 131 THR A CA 1
ATOM 1006 C C . THR A 1 131 ? 9.046 1.658 -16.711 1.00 93.81 131 THR A C 1
ATOM 1008 O O . THR A 1 131 ? 9.667 2.194 -15.804 1.00 93.81 131 THR A O 1
ATOM 1011 N N . ALA A 1 132 ? 7.760 1.917 -16.964 1.00 95.44 132 ALA A N 1
ATOM 1012 C CA . ALA A 1 132 ? 6.949 2.831 -16.169 1.00 95.44 132 ALA A CA 1
ATOM 1013 C C . ALA A 1 132 ? 5.530 2.287 -15.990 1.00 95.44 132 ALA A C 1
ATOM 1015 O O . ALA A 1 132 ? 4.880 1.890 -16.962 1.00 95.44 132 ALA A O 1
ATOM 1016 N N . TRP A 1 133 ? 5.050 2.292 -14.751 1.00 97.75 133 TRP A N 1
ATOM 1017 C CA . TRP A 1 133 ? 3.704 1.879 -14.368 1.00 97.75 133 TRP A CA 1
ATOM 1018 C C . TRP A 1 133 ? 2.908 3.074 -13.851 1.00 97.75 133 TRP A C 1
ATOM 1020 O O . TRP A 1 133 ? 3.430 3.920 -13.134 1.00 97.75 133 TRP A O 1
ATOM 1030 N N . SER A 1 134 ? 1.635 3.149 -14.233 1.00 97.19 134 SER A N 1
ATOM 1031 C CA . SER A 1 134 ? 0.696 4.118 -13.661 1.00 97.19 134 SER A CA 1
ATOM 1032 C C . SER A 1 134 ? 0.271 3.685 -12.260 1.00 97.19 134 SER A C 1
ATOM 1034 O O . SER A 1 134 ? 0.182 2.487 -12.006 1.00 97.19 134 SER A O 1
ATOM 1036 N N . ASP A 1 135 ? -0.087 4.651 -11.410 1.00 96.69 135 ASP A N 1
ATOM 1037 C CA . ASP A 1 135 ? -0.481 4.475 -9.998 1.00 96.69 135 ASP A CA 1
ATOM 1038 C C . ASP A 1 135 ? -1.879 3.834 -9.825 1.00 96.69 135 ASP A C 1
ATOM 1040 O O . ASP A 1 135 ? -2.787 4.366 -9.174 1.00 96.69 135 ASP A O 1
ATOM 1044 N N . THR A 1 136 ? -2.091 2.702 -10.495 1.00 97.06 136 THR A N 1
ATOM 1045 C CA . THR A 1 136 ? -3.328 1.930 -10.491 1.00 97.06 136 THR A CA 1
ATOM 1046 C C . THR A 1 136 ? -3.020 0.438 -10.533 1.00 97.06 136 THR A C 1
ATOM 1048 O O . THR A 1 136 ? -2.417 -0.077 -11.477 1.00 97.06 136 THR A O 1
ATOM 1051 N N . LEU A 1 137 ? -3.481 -0.261 -9.499 1.00 96.56 137 LEU A N 1
ATOM 1052 C CA . LEU A 1 137 ? -3.435 -1.711 -9.391 1.00 96.56 137 LEU A CA 1
ATOM 1053 C C . LEU A 1 137 ? -4.807 -2.266 -9.020 1.00 96.56 137 LEU A C 1
ATOM 1055 O O . LEU A 1 137 ? -5.553 -1.681 -8.233 1.00 96.56 137 LEU A O 1
ATOM 1059 N N . THR A 1 138 ? -5.110 -3.444 -9.549 1.00 96.50 138 THR A N 1
ATOM 1060 C CA . THR A 1 138 ? -6.202 -4.296 -9.082 1.00 96.50 138 THR A CA 1
ATOM 1061 C C . THR A 1 138 ? -5.767 -5.756 -9.117 1.00 96.50 138 THR A C 1
ATOM 1063 O O . THR A 1 138 ? -4.832 -6.120 -9.836 1.00 96.50 138 THR A O 1
ATOM 1066 N N . VAL A 1 139 ? -6.437 -6.601 -8.339 1.00 95.50 139 VAL A N 1
ATOM 1067 C CA . VAL A 1 139 ? -6.131 -8.030 -8.249 1.00 95.50 139 VAL A CA 1
ATOM 1068 C C . VAL A 1 139 ? -7.375 -8.871 -8.497 1.00 95.50 139 VAL A C 1
ATOM 1070 O O . VAL A 1 139 ? -8.497 -8.481 -8.176 1.00 95.50 139 VAL A O 1
ATOM 1073 N N . HIS A 1 140 ? -7.173 -10.052 -9.073 1.00 93.69 140 HIS A N 1
ATOM 1074 C CA . HIS A 1 140 ? -8.210 -11.065 -9.212 1.00 93.69 140 HIS A CA 1
ATOM 1075 C C . HIS A 1 140 ? -7.615 -12.462 -9.002 1.00 93.69 140 HIS A C 1
ATOM 1077 O O . HIS A 1 140 ? -6.936 -13.013 -9.881 1.00 93.69 140 HIS A O 1
ATOM 1083 N N . GLY A 1 141 ? -7.863 -13.034 -7.821 1.00 90.50 141 GLY A N 1
ATOM 1084 C CA . GLY A 1 141 ? -7.151 -14.217 -7.346 1.00 90.50 141 GLY A CA 1
ATOM 1085 C C . GLY A 1 141 ? -5.650 -13.931 -7.273 1.00 90.50 141 GLY A C 1
ATOM 1086 O O . GLY A 1 141 ? -5.226 -12.932 -6.707 1.00 90.50 141 GLY A O 1
ATOM 1087 N N . SER A 1 142 ? -4.834 -14.764 -7.917 1.00 91.12 142 SER A N 1
ATOM 1088 C CA . SER A 1 142 ? -3.372 -14.602 -7.948 1.00 91.12 142 SER A CA 1
ATOM 1089 C C . SER A 1 142 ? -2.853 -13.688 -9.068 1.00 91.12 142 SER A C 1
ATOM 1091 O O . SER A 1 142 ? -1.664 -13.721 -9.380 1.00 91.12 142 SER A O 1
ATOM 1093 N N . ARG A 1 143 ? -3.731 -12.953 -9.760 1.00 94.88 143 ARG A N 1
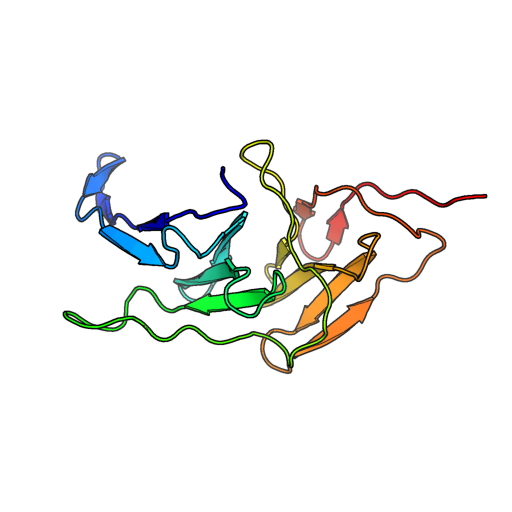ATOM 1094 C CA . ARG A 1 143 ? -3.358 -12.104 -10.901 1.00 94.88 143 ARG A CA 1
ATOM 1095 C C . ARG A 1 143 ? -3.405 -10.642 -10.503 1.00 94.88 143 ARG A C 1
ATOM 1097 O O . ARG A 1 143 ? -4.422 -10.186 -9.993 1.00 94.88 143 ARG A O 1
ATOM 1104 N N . VAL A 1 144 ? -2.333 -9.928 -10.819 1.00 97.50 144 VAL A N 1
ATOM 1105 C CA . VAL A 1 144 ? -2.233 -8.476 -10.674 1.00 97.50 144 VAL A CA 1
ATOM 1106 C C . VAL A 1 144 ? -2.427 -7.839 -12.042 1.00 97.50 144 VAL A C 1
ATOM 1108 O O . VAL A 1 144 ? -1.866 -8.304 -13.034 1.00 97.50 144 VAL A O 1
ATOM 1111 N N . VAL A 1 145 ? -3.231 -6.783 -12.096 1.00 97.75 145 VAL A N 1
ATOM 1112 C CA . VAL A 1 145 ? -3.485 -6.004 -13.306 1.00 97.75 145 VAL A CA 1
ATOM 1113 C C . VAL A 1 145 ? -3.156 -4.545 -13.017 1.00 97.75 145 VAL A C 1
ATOM 1115 O O . VAL A 1 145 ? -3.609 -3.984 -12.022 1.00 97.75 145 VAL A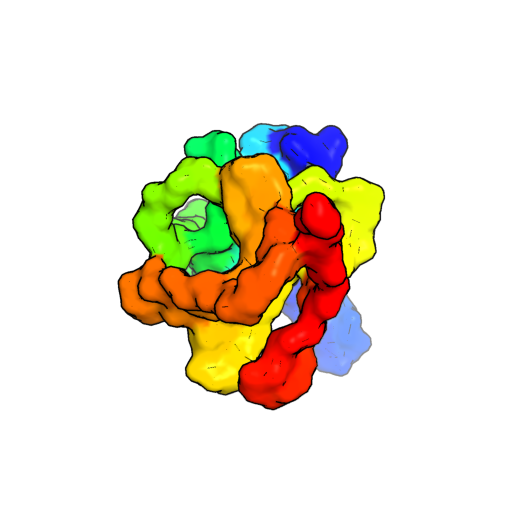 O 1
ATOM 1118 N N . GLY A 1 146 ? -2.388 -3.934 -13.913 1.00 97.38 146 GLY A N 1
ATOM 1119 C CA . GLY A 1 146 ? -2.055 -2.513 -13.899 1.00 97.38 146 GLY A CA 1
ATOM 1120 C C . GLY A 1 146 ? -1.810 -2.008 -15.318 1.00 97.38 146 GLY A C 1
ATOM 1121 O O . GLY A 1 146 ? -1.958 -2.756 -16.289 1.00 97.38 146 GLY A O 1
ATOM 1122 N N . VAL A 1 147 ? -1.451 -0.732 -15.443 1.00 97.94 147 VAL A N 1
ATOM 1123 C CA . VAL A 1 147 ? -1.185 -0.082 -16.734 1.00 97.94 147 VAL A CA 1
ATOM 1124 C C . VAL A 1 147 ? 0.281 0.311 -16.799 1.00 97.94 147 VAL A C 1
ATOM 1126 O O . VAL A 1 147 ? 0.762 1.028 -15.925 1.00 97.94 147 VAL A O 1
ATOM 1129 N N . ALA A 1 148 ? 0.979 -0.136 -17.842 1.00 97.62 148 ALA A N 1
ATOM 1130 C CA . ALA A 1 148 ? 2.412 0.074 -17.982 1.00 97.62 148 ALA A CA 1
ATOM 1131 C C . ALA A 1 148 ? 2.819 0.435 -19.414 1.00 97.62 148 ALA A C 1
ATOM 1133 O O . ALA A 1 148 ? 2.147 0.070 -20.384 1.00 97.62 148 ALA A O 1
ATOM 1134 N N . ALA A 1 149 ? 3.940 1.136 -19.542 1.00 96.12 149 ALA A N 1
ATOM 1135 C CA . ALA A 1 149 ? 4.514 1.577 -20.804 1.00 96.12 149 ALA A CA 1
ATOM 1136 C C . ALA A 1 149 ? 6.042 1.412 -20.812 1.00 96.12 149 ALA A C 1
ATOM 1138 O O . ALA A 1 149 ? 6.672 1.175 -19.779 1.00 96.12 149 ALA A O 1
ATOM 1139 N N . SER A 1 150 ? 6.624 1.556 -22.001 1.00 93.25 150 SER A N 1
ATOM 1140 C CA . SER A 1 150 ? 8.071 1.582 -22.221 1.00 93.25 150 SER A CA 1
ATOM 1141 C C . SER A 1 150 ? 8.405 2.675 -23.221 1.00 93.25 150 SER A C 1
ATOM 1143 O O . SER A 1 150 ? 7.670 2.881 -24.193 1.00 93.25 150 SER A O 1
ATOM 1145 N N . THR A 1 151 ? 9.545 3.331 -23.037 1.00 83.00 151 THR A N 1
ATOM 1146 C CA . THR A 1 151 ? 10.174 4.063 -24.136 1.00 83.00 151 THR A CA 1
ATOM 1147 C C . THR A 1 151 ? 10.676 3.030 -25.146 1.00 83.00 151 THR A C 1
ATOM 1149 O O . THR A 1 151 ? 11.381 2.102 -24.757 1.00 83.00 151 THR A O 1
ATOM 1152 N N . ARG A 1 152 ? 10.243 3.138 -26.405 1.00 63.62 152 ARG A N 1
ATOM 1153 C CA . ARG A 1 152 ? 10.701 2.264 -27.498 1.00 63.62 152 ARG A CA 1
ATOM 1154 C C . ARG A 1 152 ? 12.217 2.235 -27.631 1.00 63.62 152 ARG A C 1
ATOM 1156 O O . ARG A 1 152 ? 12.827 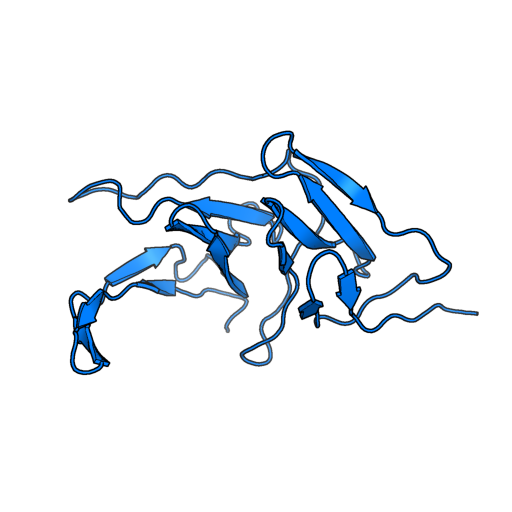3.309 -27.437 1.00 63.62 152 ARG A O 1
#

Secondary structure (DSSP, 8-state):
-TTT---EEEEEE-TTS-EEEEEEEE-BTTB-EEEEEE-TTS-EEEEE-TTSS-EEEEE-TTS-TTSPPPPEESS---S-BS-----STT--SEEE-TTS-EEEEEBSSS-EEEEE-TTT--EEEPPSS--EEEEEEEEETTEEEEEEE---